Protein AF-A0A8S3E5R3-F1 (afdb_monomer_lite)

pLDDT: mean 92.69, std 5.49, range [64.12, 98.25]

Sequence (76 aa):
PKCDADRIHIANDFIKATEYRIPLLIDPVSKQNPFSEVYCPWPIRFYVIDHMKKLSYIAEPIEGSFPLELIRNALD

Radius of gyration: 14.59 Å; chains: 1; bounding box: 31×30×30 Å

Structure (mmCIF, N/CA/C/O backbone):
data_AF-A0A8S3E5R3-F1
#
_entry.id   AF-A0A8S3E5R3-F1
#
loop_
_atom_site.group_PDB
_atom_site.id
_atom_site.type_symbol
_atom_site.label_atom_id
_atom_site.label_alt_id
_atom_site.label_comp_id
_atom_site.label_asym_id
_atom_site.label_entity_id
_atom_site.label_seq_id
_atom_site.pdbx_PDB_ins_code
_atom_site.Cartn_x
_atom_site.Cartn_y
_atom_site.Cartn_z
_atom_site.occupancy
_atom_site.B_iso_or_equiv
_atom_site.auth_seq_id
_atom_site.auth_comp_id
_atom_site.auth_asym_id
_atom_site.auth_atom_id
_atom_site.pdbx_PDB_model_num
ATOM 1 N N . PRO A 1 1 ? 12.748 -6.948 -5.798 1.00 83.81 1 PRO A N 1
ATOM 2 C CA . PRO A 1 1 ? 12.763 -5.783 -6.718 1.00 83.81 1 PRO A CA 1
ATOM 3 C C . PRO A 1 1 ? 13.864 -4.785 -6.335 1.00 83.81 1 PRO A C 1
ATOM 5 O O . PRO A 1 1 ? 13.917 -4.360 -5.182 1.00 83.81 1 PRO A O 1
ATOM 8 N N . LYS A 1 2 ? 14.768 -4.476 -7.272 1.00 92.75 2 LYS A N 1
ATOM 9 C CA . LYS A 1 2 ? 15.992 -3.692 -7.020 1.00 92.75 2 LYS A CA 1
ATOM 10 C C . LYS A 1 2 ? 15.939 -2.268 -7.578 1.00 92.75 2 LYS A C 1
ATOM 12 O O . LYS A 1 2 ? 16.784 -1.460 -7.216 1.00 92.75 2 LYS A O 1
ATOM 17 N N . CYS A 1 3 ? 14.972 -1.956 -8.435 1.00 97.56 3 CYS A N 1
ATOM 18 C CA . CYS A 1 3 ? 14.776 -0.625 -9.007 1.00 97.56 3 CYS A CA 1
ATOM 19 C C . CYS A 1 3 ? 13.282 -0.287 -9.135 1.00 97.56 3 CYS A C 1
ATOM 21 O O . CYS A 1 3 ? 12.416 -1.133 -8.889 1.00 97.56 3 CYS A O 1
ATOM 23 N N . ASP A 1 4 ? 12.982 0.950 -9.535 1.00 98.00 4 ASP A N 1
ATOM 24 C CA . ASP A 1 4 ? 11.604 1.419 -9.724 1.00 98.00 4 ASP A CA 1
ATOM 25 C C . ASP A 1 4 ? 10.878 0.603 -10.800 1.00 98.00 4 ASP A C 1
ATOM 27 O O . ASP A 1 4 ? 9.741 0.191 -10.589 1.00 98.00 4 ASP A O 1
ATOM 31 N N . ALA A 1 5 ? 11.550 0.293 -11.915 1.00 98.06 5 ALA A N 1
ATOM 32 C CA . ALA A 1 5 ? 10.969 -0.479 -13.014 1.00 98.06 5 ALA A CA 1
ATOM 33 C C . ALA A 1 5 ? 10.501 -1.877 -12.570 1.00 98.06 5 ALA A C 1
ATOM 35 O O . ALA A 1 5 ? 9.384 -2.275 -12.903 1.00 98.06 5 ALA A O 1
ATOM 36 N N . ASP A 1 6 ? 11.292 -2.582 -11.751 1.00 98.06 6 ASP A N 1
ATOM 37 C CA . ASP A 1 6 ? 10.895 -3.877 -11.182 1.00 98.06 6 ASP A CA 1
ATOM 38 C C . ASP A 1 6 ? 9.621 -3.751 -10.335 1.00 98.06 6 ASP A C 1
AT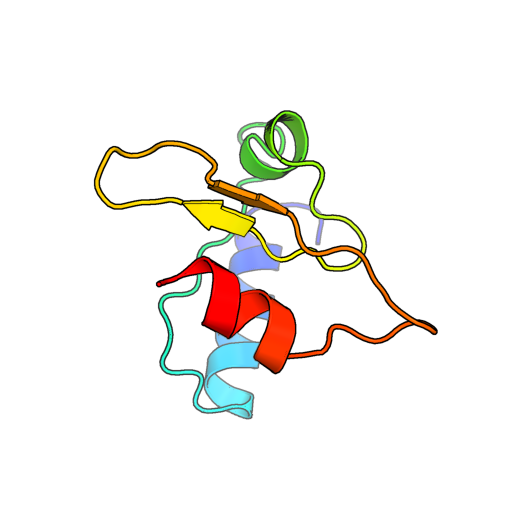OM 40 O O . ASP A 1 6 ? 8.730 -4.595 -10.405 1.00 98.06 6 ASP A O 1
ATOM 44 N N . ARG A 1 7 ? 9.533 -2.700 -9.504 1.00 97.50 7 ARG A N 1
ATOM 45 C CA . ARG A 1 7 ? 8.372 -2.472 -8.629 1.00 97.50 7 ARG A CA 1
ATOM 46 C C . ARG A 1 7 ? 7.124 -2.132 -9.437 1.00 97.50 7 ARG A C 1
ATOM 48 O O . ARG A 1 7 ? 6.060 -2.657 -9.128 1.00 97.50 7 ARG A O 1
ATOM 55 N N . ILE A 1 8 ? 7.262 -1.315 -10.485 1.00 97.94 8 ILE A N 1
ATOM 56 C CA . ILE A 1 8 ? 6.172 -0.991 -11.418 1.00 97.94 8 ILE A CA 1
ATOM 57 C C . ILE A 1 8 ? 5.666 -2.261 -12.101 1.00 97.94 8 ILE A C 1
ATOM 59 O O . ILE A 1 8 ? 4.459 -2.468 -12.189 1.00 97.94 8 ILE A O 1
ATOM 63 N N . HIS A 1 9 ? 6.572 -3.118 -12.574 1.00 98.12 9 HIS A N 1
ATOM 64 C CA . HIS A 1 9 ? 6.199 -4.364 -13.235 1.00 98.12 9 HIS A CA 1
ATOM 65 C C . HIS A 1 9 ? 5.379 -5.272 -12.307 1.00 98.12 9 HIS A C 1
ATOM 67 O O . HIS A 1 9 ? 4.262 -5.646 -12.654 1.00 98.12 9 HIS A O 1
ATOM 73 N N . ILE A 1 10 ? 5.867 -5.513 -11.085 1.00 97.25 10 ILE A N 1
ATOM 74 C CA . ILE A 1 10 ? 5.162 -6.319 -10.075 1.00 97.25 10 ILE A CA 1
ATOM 75 C C . ILE A 1 10 ? 3.799 -5.708 -9.715 1.00 97.25 10 ILE A C 1
ATOM 77 O O . ILE A 1 10 ? 2.808 -6.429 -9.621 1.00 97.25 10 ILE A O 1
ATOM 81 N N . ALA A 1 11 ? 3.727 -4.387 -9.525 1.00 97.06 11 ALA A N 1
ATOM 82 C CA . ALA A 1 11 ? 2.476 -3.698 -9.208 1.00 97.06 11 ALA A CA 1
ATOM 83 C C . ALA A 1 11 ? 1.440 -3.843 -10.336 1.00 97.06 11 ALA A C 1
ATOM 85 O O . ALA A 1 11 ? 0.264 -4.086 -10.073 1.00 97.06 11 ALA A O 1
ATOM 86 N N . ASN A 1 12 ? 1.877 -3.747 -11.594 1.00 97.31 12 ASN A N 1
ATOM 87 C CA . ASN A 1 12 ? 1.007 -3.944 -12.750 1.00 97.31 12 ASN A CA 1
ATOM 88 C C . ASN A 1 12 ? 0.493 -5.382 -12.850 1.00 97.31 12 ASN A C 1
ATOM 90 O O . ASN A 1 12 ? -0.685 -5.584 -13.147 1.00 97.31 12 ASN A O 1
ATOM 94 N N . ASP A 1 13 ? 1.348 -6.372 -12.601 1.00 98.06 13 ASP A N 1
ATOM 95 C CA . ASP A 1 13 ? 0.938 -7.777 -12.599 1.00 98.06 13 ASP A CA 1
ATOM 96 C C . ASP A 1 13 ? -0.076 -8.054 -11.484 1.00 98.06 13 ASP A C 1
ATOM 98 O O . ASP A 1 13 ? -1.095 -8.700 -11.725 1.00 98.06 13 ASP A O 1
ATOM 102 N N . PHE A 1 14 ? 0.137 -7.480 -10.295 1.00 97.12 14 PHE A N 1
ATOM 103 C CA . PHE A 1 14 ? -0.819 -7.543 -9.190 1.00 97.12 14 PHE A CA 1
ATOM 104 C C . PHE A 1 14 ? -2.181 -6.945 -9.569 1.00 97.12 14 PHE A C 1
ATOM 106 O 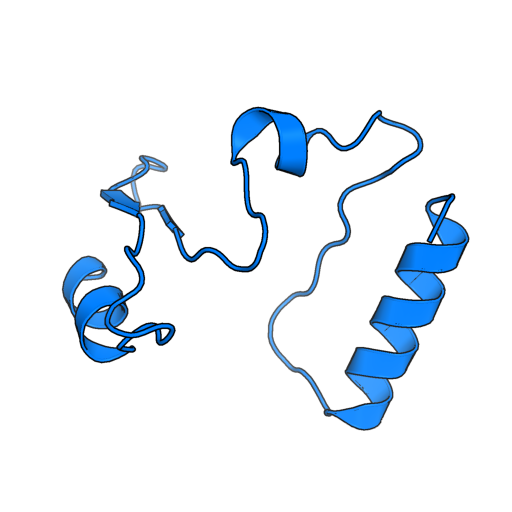O . PHE A 1 14 ? -3.205 -7.600 -9.376 1.00 97.12 14 PHE A O 1
ATOM 113 N N . ILE A 1 15 ? -2.210 -5.739 -10.151 1.00 97.44 15 ILE A N 1
ATOM 114 C CA . ILE A 1 15 ? -3.457 -5.082 -10.580 1.00 97.44 15 ILE A CA 1
ATOM 115 C C . ILE A 1 15 ? -4.211 -5.953 -11.592 1.00 97.44 15 ILE A C 1
ATOM 117 O O . ILE A 1 15 ? -5.414 -6.157 -11.443 1.00 97.44 15 ILE A O 1
ATOM 121 N N . LYS A 1 16 ? -3.515 -6.503 -12.594 1.00 97.38 16 LYS A N 1
ATOM 122 C CA . LYS A 1 16 ? -4.127 -7.371 -13.615 1.00 97.38 16 LYS A CA 1
ATOM 123 C C . LYS A 1 16 ? -4.681 -8.665 -13.025 1.00 97.38 16 LYS A C 1
ATOM 125 O O . LYS A 1 16 ? -5.740 -9.111 -13.446 1.00 97.38 16 LYS A O 1
ATOM 130 N N . ALA A 1 17 ? -3.965 -9.268 -12.077 1.00 98.25 17 ALA A N 1
ATOM 131 C CA . ALA A 1 17 ? -4.348 -10.543 -11.480 1.00 98.25 17 ALA A CA 1
ATOM 132 C C . ALA A 1 17 ? -5.509 -10.429 -10.480 1.00 98.25 17 ALA A C 1
ATOM 134 O O . ALA A 1 17 ? -6.194 -11.418 -10.234 1.00 98.25 17 ALA A O 1
ATOM 135 N N . THR A 1 18 ? -5.710 -9.255 -9.878 1.00 97.50 18 THR A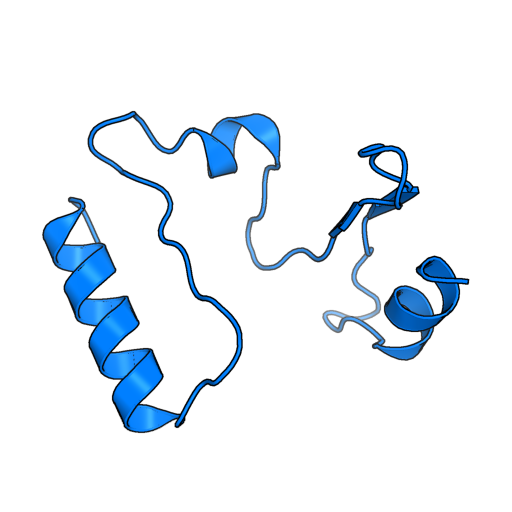 N 1
ATOM 136 C CA . THR A 1 18 ? -6.644 -9.074 -8.751 1.00 97.50 18 THR A CA 1
ATOM 137 C C . THR A 1 18 ? -7.781 -8.098 -9.030 1.00 97.50 18 THR A C 1
ATOM 139 O O . THR A 1 18 ? -8.663 -7.947 -8.190 1.00 97.50 18 THR A O 1
ATOM 142 N N . GLU A 1 19 ? -7.752 -7.408 -10.174 1.00 96.00 19 GLU A N 1
ATOM 143 C CA . GLU A 1 19 ? -8.661 -6.300 -10.486 1.00 96.00 19 GLU A CA 1
ATOM 144 C C . GLU A 1 19 ? -8.674 -5.216 -9.391 1.00 96.00 19 GLU A C 1
ATOM 146 O O . GLU A 1 19 ? -9.708 -4.608 -9.105 1.00 96.00 19 GLU A O 1
ATOM 151 N N . TYR A 1 20 ? -7.522 -4.982 -8.748 1.00 95.75 20 TYR A N 1
ATOM 152 C CA . TYR A 1 20 ? -7.403 -4.063 -7.618 1.00 95.75 20 TYR A CA 1
ATOM 153 C C . TYR A 1 20 ? -7.848 -2.643 -7.991 1.00 95.75 20 TYR A C 1
ATOM 155 O O . TYR A 1 20 ? -7.337 -2.047 -8.938 1.00 95.75 20 TYR A O 1
ATOM 163 N N . ARG A 1 21 ? -8.803 -2.090 -7.232 1.00 94.81 21 ARG A N 1
ATOM 164 C CA . ARG A 1 21 ? -9.457 -0.801 -7.551 1.00 94.81 21 ARG A CA 1
ATOM 165 C C . ARG A 1 21 ? -9.008 0.371 -6.687 1.00 94.81 21 ARG A C 1
ATOM 167 O O . ARG A 1 21 ? -9.345 1.513 -6.988 1.00 94.81 21 ARG A O 1
ATOM 174 N N . ILE A 1 22 ? -8.293 0.103 -5.600 1.00 94.06 22 ILE A N 1
ATOM 175 C CA . ILE A 1 22 ? -7.793 1.150 -4.707 1.00 94.06 22 ILE A CA 1
ATOM 176 C C . ILE A 1 22 ? -6.505 1.720 -5.320 1.00 94.06 22 ILE A C 1
ATOM 178 O O . ILE A 1 22 ? -5.695 0.936 -5.822 1.00 94.06 22 ILE A O 1
ATOM 182 N N . PRO A 1 23 ? -6.283 3.050 -5.289 1.00 95.81 23 PRO A N 1
ATOM 183 C CA . PRO A 1 23 ? -5.032 3.639 -5.751 1.00 95.81 23 PRO A CA 1
ATOM 184 C C . PRO A 1 23 ? -3.815 2.935 -5.142 1.00 95.81 23 PRO A C 1
ATOM 186 O O . PRO A 1 23 ? -3.669 2.863 -3.922 1.00 95.81 23 PRO A O 1
ATOM 189 N N . LEU A 1 24 ? -2.950 2.411 -6.009 1.00 95.88 24 LEU A N 1
ATOM 190 C CA . LEU A 1 24 ? -1.725 1.719 -5.632 1.00 95.88 24 LEU A CA 1
ATOM 191 C C . LEU A 1 24 ? -0.531 2.602 -5.985 1.00 95.88 24 LEU A C 1
ATOM 193 O O . LEU A 1 24 ? -0.361 3.004 -7.135 1.00 95.88 24 LEU A O 1
ATOM 197 N N . LEU A 1 25 ? 0.301 2.886 -4.989 1.00 95.94 25 LEU A N 1
ATOM 198 C CA . LEU A 1 25 ? 1.550 3.619 -5.152 1.00 95.94 25 LEU A CA 1
ATOM 199 C C . LEU A 1 25 ? 2.719 2.693 -4.828 1.00 95.94 25 LEU A C 1
ATOM 201 O O . LEU A 1 25 ? 2.606 1.804 -3.984 1.00 95.94 25 LEU A O 1
ATOM 205 N N . ILE A 1 26 ? 3.850 2.923 -5.488 1.0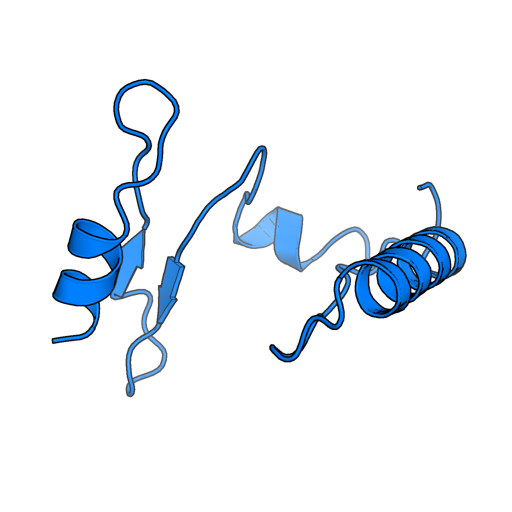0 96.19 26 ILE A N 1
ATOM 206 C CA . ILE A 1 26 ? 5.106 2.245 -5.177 1.00 96.19 26 ILE A CA 1
ATOM 207 C C . ILE A 1 26 ? 6.048 3.208 -4.464 1.00 96.19 26 ILE A C 1
ATOM 209 O O . ILE A 1 26 ? 6.167 4.374 -4.839 1.00 96.19 26 ILE A O 1
ATOM 213 N N . ASP A 1 27 ? 6.745 2.707 -3.452 1.00 96.75 27 ASP A N 1
ATOM 214 C CA . ASP A 1 27 ? 7.841 3.441 -2.832 1.00 96.75 27 ASP A CA 1
ATOM 215 C C . ASP A 1 27 ? 9.030 3.462 -3.820 1.00 96.75 27 ASP A C 1
ATOM 217 O O . ASP A 1 27 ? 9.430 2.392 -4.291 1.00 96.75 27 ASP A O 1
ATOM 221 N N . PRO A 1 28 ? 9.572 4.621 -4.229 1.00 97.12 28 PRO A N 1
ATOM 222 C CA . PRO A 1 28 ? 10.656 4.668 -5.211 1.00 97.12 28 PRO A CA 1
ATOM 223 C C . PRO A 1 28 ? 12.004 4.257 -4.600 1.00 97.12 28 PRO A C 1
ATOM 225 O O . PRO A 1 28 ? 12.493 4.866 -3.647 1.00 97.12 28 PRO A O 1
ATOM 228 N N . VAL A 1 29 ? 12.659 3.266 -5.210 1.00 97.19 29 VAL A N 1
ATOM 229 C CA . VAL A 1 29 ? 14.037 2.863 -4.887 1.00 97.19 29 VAL A CA 1
ATOM 230 C C . VAL A 1 29 ? 15.022 3.959 -5.272 1.00 97.19 29 VAL A C 1
ATOM 232 O O . VAL A 1 29 ? 15.961 4.223 -4.525 1.00 97.19 29 VAL A O 1
ATOM 235 N N . SER A 1 30 ? 14.798 4.632 -6.406 1.00 97.62 30 SER A N 1
ATOM 236 C CA . SER A 1 30 ? 15.657 5.727 -6.889 1.00 97.62 30 SER A CA 1
ATOM 237 C C . SER A 1 30 ? 15.796 6.886 -5.894 1.00 97.62 30 SER A C 1
ATOM 239 O O . SER A 1 30 ? 16.782 7.619 -5.934 1.00 97.62 30 SER A O 1
ATOM 241 N N . LYS A 1 31 ? 14.833 7.029 -4.974 1.00 97.25 31 LYS A N 1
ATOM 242 C CA . LYS A 1 31 ? 14.825 8.026 -3.894 1.00 97.25 31 LYS A CA 1
ATOM 243 C C . LYS A 1 31 ? 15.076 7.418 -2.511 1.00 97.25 31 LYS A C 1
ATOM 245 O O . LYS A 1 31 ? 14.766 8.058 -1.518 1.00 97.25 31 LYS A O 1
ATOM 250 N N . GLN A 1 32 ? 15.629 6.207 -2.452 1.00 96.19 32 GLN A N 1
ATOM 251 C CA . GLN A 1 32 ? 15.988 5.507 -1.214 1.00 96.19 32 GLN A CA 1
ATOM 252 C C . GLN A 1 32 ? 14.800 5.110 -0.319 1.00 96.19 32 GLN A C 1
ATOM 254 O O . GLN A 1 32 ? 14.962 4.972 0.885 1.00 96.19 32 GLN A O 1
ATOM 259 N N . ASN A 1 33 ? 13.642 4.785 -0.904 1.00 95.50 33 ASN A N 1
ATOM 260 C CA . ASN A 1 33 ? 12.463 4.282 -0.179 1.00 95.50 33 ASN A CA 1
ATOM 261 C C . ASN A 1 33 ? 11.910 5.264 0.883 1.00 95.50 33 ASN A C 1
ATOM 263 O O . ASN A 1 33 ? 11.792 4.899 2.058 1.00 95.50 33 ASN A O 1
ATOM 267 N N . PRO A 1 34 ? 11.569 6.509 0.499 1.00 97.19 34 PRO A N 1
ATOM 268 C CA . PRO A 1 34 ? 11.163 7.547 1.447 1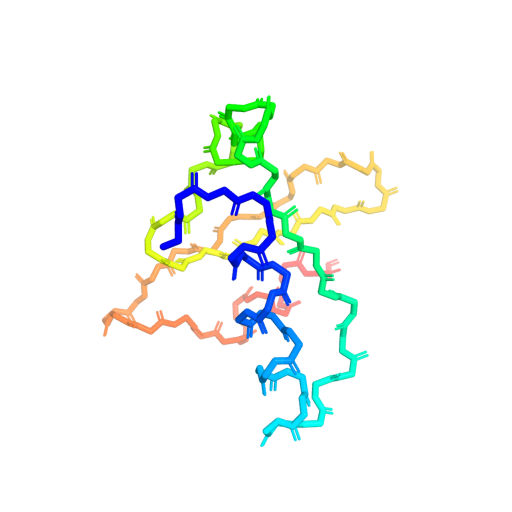.00 97.19 34 PRO A CA 1
ATOM 269 C C . PRO A 1 34 ? 9.926 7.177 2.278 1.00 97.19 34 PRO A C 1
ATOM 271 O O . PRO A 1 34 ? 9.804 7.608 3.422 1.00 97.19 34 PRO A O 1
ATOM 274 N N . PHE A 1 35 ? 8.994 6.384 1.737 1.00 95.44 35 PHE A N 1
ATOM 275 C CA . PHE A 1 35 ? 7.838 5.943 2.522 1.00 95.44 35 PHE A CA 1
ATOM 276 C C . PHE A 1 35 ? 8.258 4.939 3.599 1.00 95.44 35 PHE A C 1
ATOM 278 O O . PHE A 1 35 ? 7.834 5.051 4.749 1.00 95.44 35 PHE A O 1
ATOM 285 N N . SER A 1 36 ? 9.123 3.987 3.240 1.00 94.94 36 SER A N 1
ATOM 286 C CA . SER A 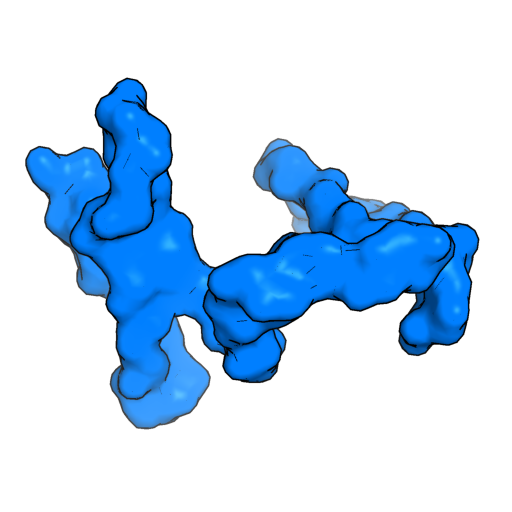1 36 ? 9.639 2.985 4.173 1.00 94.94 36 SER A CA 1
ATOM 287 C C . SER A 1 36 ? 10.422 3.611 5.324 1.00 94.94 36 SER A C 1
ATOM 289 O O . SER A 1 36 ? 10.262 3.170 6.459 1.00 94.94 36 SER A O 1
ATOM 291 N N . GLU A 1 37 ? 11.220 4.642 5.040 1.00 96.12 37 GLU A N 1
ATOM 292 C CA . GLU A 1 37 ? 12.001 5.381 6.039 1.00 96.12 37 GLU A CA 1
ATOM 293 C C . GLU A 1 37 ? 11.112 6.066 7.086 1.00 96.12 37 GLU A C 1
ATOM 295 O O . GLU A 1 37 ? 11.401 6.008 8.277 1.00 96.12 37 GLU A O 1
ATOM 300 N N . VAL A 1 38 ? 10.009 6.686 6.654 1.00 94.50 38 VAL A N 1
ATOM 301 C CA . VAL A 1 38 ? 9.140 7.466 7.548 1.00 94.50 38 VAL A CA 1
ATOM 302 C C . VAL A 1 38 ? 8.127 6.590 8.284 1.00 94.50 38 VAL A C 1
ATOM 304 O O . VAL A 1 38 ? 7.862 6.814 9.463 1.00 94.50 38 VAL A O 1
ATOM 307 N N . TYR A 1 39 ? 7.530 5.611 7.601 1.00 93.75 39 TYR A N 1
ATOM 308 C CA . TYR A 1 39 ? 6.394 4.866 8.145 1.00 93.75 39 TYR A CA 1
ATOM 309 C C . TYR A 1 39 ? 6.781 3.507 8.738 1.00 93.75 39 TYR A C 1
ATOM 311 O O . TYR A 1 39 ? 6.061 3.017 9.605 1.00 93.75 39 TYR A O 1
ATOM 319 N N . CYS A 1 40 ? 7.902 2.895 8.343 1.00 93.19 40 CYS A N 1
ATOM 320 C CA . CYS A 1 40 ? 8.279 1.533 8.752 1.00 93.19 40 CYS A CA 1
ATOM 321 C C . CYS A 1 40 ? 7.145 0.502 8.506 1.00 93.19 40 CYS A C 1
ATOM 323 O O . CYS A 1 40 ? 6.612 -0.067 9.465 1.00 93.19 40 CYS A O 1
ATOM 325 N N . PRO A 1 41 ? 6.739 0.268 7.240 1.00 91.25 41 PRO A N 1
ATOM 326 C CA . PRO A 1 41 ? 5.531 -0.494 6.897 1.00 91.25 41 PRO A CA 1
ATOM 327 C C . PRO A 1 41 ? 5.696 -2.023 6.921 1.00 91.25 41 PRO A C 1
ATOM 329 O O . PRO A 1 41 ? 4.729 -2.748 6.698 1.00 91.25 41 PRO A O 1
ATOM 332 N N . TRP A 1 42 ? 6.911 -2.532 7.134 1.00 86.62 42 TRP A N 1
ATOM 333 C CA . TRP A 1 42 ? 7.188 -3.969 7.096 1.00 86.62 42 TRP A CA 1
ATOM 334 C C . TRP A 1 42 ? 6.646 -4.687 8.353 1.00 86.62 42 TRP A C 1
ATOM 336 O O . TRP A 1 42 ? 6.815 -4.152 9.450 1.00 86.62 42 TRP A O 1
ATOM 346 N N . PRO A 1 43 ? 6.071 -5.907 8.244 1.00 86.00 43 PRO A N 1
ATOM 347 C CA . PRO A 1 43 ? 5.844 -6.684 7.017 1.00 86.00 43 PRO A CA 1
ATOM 348 C C . PRO A 1 43 ? 4.592 -6.243 6.245 1.00 86.00 43 PRO A C 1
ATOM 350 O O . PRO A 1 43 ? 4.617 -6.203 5.019 1.00 86.00 43 PRO A O 1
ATOM 353 N N . ILE A 1 44 ? 3.529 -5.883 6.962 1.00 89.94 44 ILE A N 1
ATOM 354 C CA . ILE A 1 44 ? 2.321 -5.201 6.490 1.00 89.94 44 ILE A CA 1
ATOM 355 C C . ILE A 1 44 ? 1.881 -4.314 7.653 1.00 89.94 44 ILE A C 1
ATOM 357 O O . ILE A 1 44 ? 1.916 -4.759 8.802 1.00 89.94 44 ILE A O 1
ATOM 361 N N . ARG A 1 45 ? 1.457 -3.081 7.373 1.00 91.19 45 ARG A N 1
ATOM 362 C CA . ARG A 1 45 ? 0.957 -2.168 8.402 1.00 91.19 45 ARG A CA 1
ATOM 363 C C . ARG A 1 45 ? -0.162 -1.293 7.860 1.00 91.19 45 ARG A C 1
ATOM 365 O O . ARG A 1 45 ? -0.115 -0.865 6.707 1.00 91.19 45 ARG A O 1
ATOM 372 N N . PHE A 1 46 ? -1.148 -1.019 8.707 1.00 92.81 46 PHE A N 1
ATOM 373 C CA . PHE A 1 46 ? -2.243 -0.102 8.411 1.00 92.81 46 PHE A CA 1
ATOM 374 C C . PHE A 1 46 ? -2.107 1.149 9.273 1.00 92.81 46 PHE A C 1
ATOM 376 O O . PHE A 1 46 ? -1.830 1.063 10.470 1.00 92.81 46 PHE A O 1
ATOM 383 N N . TYR A 1 47 ? -2.325 2.301 8.653 1.00 93.31 47 TYR A N 1
ATOM 384 C CA . TYR A 1 47 ? -2.325 3.606 9.301 1.00 93.31 47 TYR A CA 1
ATOM 385 C C . TYR A 1 47 ? -3.627 4.304 8.938 1.00 93.31 47 TYR A C 1
ATOM 387 O O . TYR A 1 47 ? -4.081 4.198 7.796 1.00 93.31 47 TYR A O 1
ATOM 395 N N . VAL A 1 48 ? -4.192 5.045 9.883 1.00 93.44 48 VAL A N 1
ATOM 396 C CA . VAL A 1 48 ? -5.295 5.966 9.616 1.00 93.44 48 VAL A CA 1
ATOM 397 C C . VAL A 1 48 ? -4.766 7.384 9.751 1.00 93.44 48 VAL A C 1
ATOM 399 O O . VAL A 1 48 ? -4.138 7.743 10.750 1.00 93.44 48 VAL A O 1
ATOM 402 N N . ILE A 1 49 ? -4.996 8.171 8.705 1.00 92.25 49 ILE A N 1
ATOM 403 C CA . ILE A 1 49 ? -4.717 9.601 8.677 1.00 92.25 49 ILE A CA 1
ATOM 404 C C . ILE A 1 49 ? -6.070 10.305 8.654 1.00 92.25 49 ILE A C 1
ATOM 406 O O . ILE A 1 49 ? -6.885 10.039 7.770 1.00 92.25 49 ILE A O 1
ATOM 410 N N . ASP A 1 50 ? -6.311 11.178 9.625 1.00 89.88 50 ASP A N 1
ATOM 411 C CA . ASP A 1 50 ? -7.582 11.883 9.761 1.00 89.88 50 ASP A CA 1
ATOM 412 C C . ASP A 1 50 ? -7.744 13.034 8.746 1.00 89.88 50 ASP A C 1
ATOM 414 O O . ASP A 1 50 ? -6.848 13.381 7.968 1.00 89.88 50 ASP A O 1
ATOM 418 N N . HIS A 1 51 ? -8.912 13.676 8.776 1.00 90.94 51 HIS A N 1
ATOM 419 C CA . HIS A 1 51 ? -9.232 14.826 7.927 1.00 90.94 51 HIS A CA 1
ATOM 420 C C . HIS A 1 51 ? -8.337 16.055 8.188 1.00 90.94 51 HIS A C 1
ATOM 422 O O . HIS A 1 51 ? -8.229 16.933 7.330 1.00 90.94 51 HIS A O 1
ATOM 428 N N . MET A 1 52 ? -7.664 16.119 9.341 1.00 93.62 52 MET A N 1
ATOM 429 C CA . MET A 1 52 ? -6.677 17.146 9.683 1.00 93.62 52 MET A CA 1
ATOM 430 C C . MET A 1 52 ? -5.256 16.776 9.232 1.00 93.62 52 MET A C 1
ATOM 432 O O . MET A 1 52 ? -4.315 17.521 9.517 1.00 93.62 52 MET A O 1
ATOM 436 N N . LYS A 1 53 ? -5.090 15.661 8.504 1.00 91.56 53 LYS A N 1
ATOM 437 C CA . LYS A 1 53 ? -3.806 15.101 8.056 1.00 91.56 53 LYS A CA 1
ATOM 438 C C . LYS A 1 53 ? -2.896 14.671 9.209 1.00 91.56 53 LYS A C 1
ATOM 440 O O . LYS A 1 53 ? -1.672 14.700 9.067 1.00 91.56 53 LYS A O 1
ATOM 445 N N . LYS A 1 54 ? -3.469 14.281 10.347 1.00 91.62 54 LYS A N 1
ATOM 446 C CA . LYS A 1 54 ? -2.721 13.717 11.473 1.00 91.62 54 LYS A CA 1
ATOM 447 C C . LYS A 1 54 ? -2.832 12.203 11.475 1.00 91.62 54 LYS A C 1
ATOM 449 O O . LYS A 1 54 ? -3.861 11.645 11.109 1.00 91.62 54 LYS A O 1
ATOM 454 N N . LEU A 1 55 ? -1.761 11.546 11.910 1.00 91.12 55 LEU A N 1
ATOM 455 C CA . LEU A 1 55 ? -1.778 10.116 12.183 1.00 91.12 55 LEU A CA 1
ATOM 456 C C . LEU A 1 55 ? -2.666 9.869 13.410 1.00 91.12 55 LEU A C 1
ATOM 458 O O . LEU A 1 55 ? -2.264 10.196 14.526 1.00 91.12 55 LEU A O 1
ATOM 462 N N . SER A 1 56 ? -3.870 9.345 13.193 1.00 91.69 56 SER A N 1
ATOM 463 C CA . SER A 1 56 ? -4.848 9.090 14.257 1.00 91.69 56 SER A CA 1
ATOM 464 C C . SER A 1 56 ? -4.740 7.673 14.812 1.00 91.69 56 SER A C 1
ATOM 466 O O . SER A 1 56 ? -5.036 7.451 15.984 1.00 91.69 56 SER A O 1
ATOM 468 N N . TYR A 1 57 ? -4.286 6.717 13.996 1.00 93.25 57 TYR A N 1
ATOM 469 C CA . TYR A 1 57 ? -4.188 5.319 14.402 1.00 93.25 57 TYR A CA 1
ATOM 470 C C . TYR A 1 57 ? -3.110 4.549 13.636 1.00 93.25 57 TYR A C 1
ATOM 472 O O . TYR A 1 57 ? -2.895 4.764 12.440 1.00 93.25 57 TYR A O 1
ATOM 480 N N . ILE A 1 58 ? -2.462 3.616 14.335 1.00 93.19 58 ILE A N 1
ATOM 481 C CA . ILE A 1 58 ? -1.566 2.602 13.776 1.00 93.19 58 ILE A CA 1
ATOM 482 C C . ILE A 1 58 ? -2.124 1.250 14.211 1.00 93.19 58 ILE A C 1
ATOM 484 O O . ILE A 1 58 ? -2.297 1.011 15.405 1.00 93.19 58 ILE A O 1
ATOM 488 N N . ALA A 1 59 ? -2.424 0.378 13.251 1.00 92.81 59 ALA A N 1
ATOM 489 C CA . ALA A 1 59 ? -2.943 -0.943 13.565 1.00 92.81 59 ALA A CA 1
ATOM 490 C C . ALA A 1 59 ? -1.838 -1.840 14.129 1.00 92.81 59 ALA A C 1
ATOM 492 O O . ALA A 1 59 ? -0.771 -1.977 13.523 1.00 92.81 59 ALA A O 1
ATOM 493 N N . GLU A 1 60 ? -2.135 -2.492 15.248 1.00 90.62 60 GLU A N 1
ATOM 494 C CA . GLU A 1 60 ? -1.289 -3.527 15.836 1.00 90.62 60 GLU A CA 1
ATOM 495 C C . GLU A 1 60 ? -1.816 -4.914 15.436 1.00 90.62 60 GLU A C 1
ATOM 497 O O . GLU A 1 60 ? -3.033 -5.134 15.438 1.00 90.62 60 GLU A O 1
ATOM 502 N N . PRO A 1 61 ? -0.935 -5.858 15.066 1.00 89.88 61 PRO A N 1
ATOM 503 C CA . PRO A 1 61 ? -1.353 -7.205 14.719 1.00 89.88 61 PRO A CA 1
ATOM 504 C C . PRO A 1 61 ? -1.831 -7.969 15.961 1.00 89.88 61 PRO A C 1
ATOM 506 O O . PRO A 1 61 ? -1.188 -7.945 17.010 1.00 89.88 61 PRO A O 1
ATOM 509 N N . ILE A 1 62 ? -2.920 -8.723 15.817 1.00 89.38 62 ILE A N 1
ATOM 510 C CA . ILE A 1 62 ? -3.445 -9.640 16.835 1.00 89.38 62 ILE A CA 1
ATOM 511 C C . ILE A 1 62 ? -3.359 -11.053 16.268 1.00 89.38 62 ILE A C 1
ATOM 513 O O . ILE A 1 62 ? -3.972 -11.353 15.243 1.00 89.38 62 ILE A O 1
ATOM 517 N N . GLU A 1 63 ? -2.544 -11.902 16.899 1.00 88.50 63 GLU A N 1
ATOM 518 C CA . GLU A 1 63 ? -2.314 -13.295 16.472 1.00 88.50 63 GLU A CA 1
ATOM 519 C C . GLU A 1 63 ? -1.888 -13.421 14.992 1.00 88.50 63 GLU A C 1
ATOM 521 O O . GLU A 1 63 ? -2.244 -14.363 14.290 1.00 88.50 63 GLU A O 1
ATOM 526 N N . GLY A 1 64 ? -1.124 -12.444 14.488 1.00 83.75 64 GLY A N 1
ATOM 527 C CA . GLY A 1 64 ? -0.672 -12.411 13.090 1.00 83.75 64 GLY A CA 1
ATOM 528 C C . GLY A 1 64 ? -1.727 -11.932 12.085 1.00 83.75 64 GLY A C 1
ATOM 529 O O . GLY A 1 64 ? -1.492 -11.991 10.880 1.00 83.75 64 GLY A O 1
ATOM 530 N N . SER A 1 65 ? -2.866 -11.431 12.563 1.00 88.06 65 SER A N 1
ATOM 531 C CA . SER A 1 65 ? -3.937 -10.852 11.751 1.00 88.06 65 SER A CA 1
ATOM 532 C C . SER A 1 65 ? -4.153 -9.369 12.069 1.00 88.06 65 SER A C 1
ATOM 534 O O . SER A 1 65 ? -3.710 -8.871 13.102 1.00 88.06 65 SER A O 1
ATOM 536 N N . PHE A 1 66 ? -4.853 -8.657 11.184 1.00 89.25 66 PHE A N 1
ATOM 537 C CA . PHE A 1 66 ? -5.298 -7.282 11.416 1.00 89.25 66 PHE A CA 1
ATOM 538 C C . PHE A 1 66 ? -6.828 -7.241 11.373 1.00 89.25 66 PHE A C 1
ATOM 540 O O . PHE A 1 66 ? -7.401 -7.228 10.279 1.00 89.25 66 PHE A O 1
ATOM 547 N N . PRO A 1 67 ? -7.511 -7.248 12.531 1.00 89.62 67 PRO A N 1
ATOM 548 C CA . PRO A 1 67 ? -8.966 -7.182 12.565 1.00 89.62 67 PRO A CA 1
ATOM 549 C C . PRO A 1 67 ? -9.455 -5.863 11.958 1.00 89.62 67 PRO A C 1
ATOM 551 O O . PRO A 1 67 ? -9.240 -4.786 12.515 1.00 89.62 67 PRO A O 1
ATOM 554 N N . LEU A 1 68 ? -10.132 -5.944 10.810 1.00 85.94 68 LEU A N 1
ATOM 555 C CA . LEU A 1 68 ? -10.588 -4.762 10.068 1.00 85.94 68 LEU A CA 1
ATOM 556 C C . LEU A 1 68 ? -11.568 -3.898 10.871 1.00 85.94 68 LEU A C 1
ATOM 558 O O . LEU A 1 68 ? -11.657 -2.697 10.636 1.00 85.94 68 LEU A O 1
ATOM 562 N N . GLU A 1 69 ? -12.272 -4.487 11.839 1.00 89.50 69 GLU A N 1
ATOM 563 C CA . GLU A 1 69 ? -13.163 -3.765 12.749 1.00 89.50 69 GLU A CA 1
ATOM 564 C C . GLU A 1 69 ? -12.416 -2.712 13.575 1.00 89.50 69 GLU A C 1
ATOM 566 O O . GLU A 1 69 ? -12.917 -1.603 13.733 1.00 89.50 69 GLU A O 1
ATOM 571 N N . LEU A 1 70 ? -11.195 -3.013 14.030 1.00 89.38 70 LEU A N 1
ATOM 572 C CA . LEU A 1 70 ? -10.382 -2.069 14.802 1.00 89.38 70 LEU A CA 1
ATOM 573 C C . LEU A 1 70 ? -9.923 -0.890 13.940 1.00 89.38 70 LEU A C 1
ATOM 575 O O . LEU A 1 70 ? -9.932 0.248 14.396 1.00 89.38 70 LEU A O 1
ATOM 579 N N . ILE A 1 71 ? -9.581 -1.160 12.678 1.00 88.62 71 ILE A N 1
ATOM 580 C CA . ILE A 1 71 ? -9.202 -0.124 11.711 1.00 88.62 71 ILE A CA 1
ATOM 581 C C . ILE A 1 71 ? -10.412 0.750 11.376 1.00 88.62 71 ILE A C 1
ATOM 583 O O . ILE A 1 71 ? -10.294 1.971 11.340 1.00 88.62 71 ILE A O 1
ATOM 587 N N . ARG A 1 72 ? -11.583 0.139 11.153 1.00 87.31 72 ARG A N 1
ATOM 588 C CA . ARG A 1 72 ? -12.819 0.865 10.845 1.00 87.31 72 ARG A CA 1
ATOM 589 C C . ARG A 1 72 ? -13.222 1.795 11.985 1.00 87.31 72 ARG A C 1
ATOM 591 O O . ARG A 1 72 ? -13.518 2.949 11.722 1.00 87.31 72 ARG A O 1
ATOM 598 N N . ASN A 1 73 ? -13.191 1.314 13.226 1.00 87.31 73 ASN A N 1
ATOM 599 C CA . ASN A 1 73 ? -13.581 2.109 14.392 1.00 87.31 73 ASN A CA 1
ATOM 600 C C . ASN A 1 73 ? -12.629 3.291 14.659 1.00 87.31 73 ASN A C 1
ATOM 602 O O . ASN A 1 73 ? -12.978 4.184 15.416 1.00 87.31 73 ASN A O 1
ATOM 606 N N . ALA A 1 74 ? -11.432 3.298 14.064 1.00 84.25 74 ALA A N 1
ATOM 607 C CA . ALA A 1 74 ? -10.500 4.421 14.136 1.00 84.25 74 ALA A CA 1
ATOM 608 C C . ALA A 1 74 ? -10.775 5.523 13.090 1.00 84.25 74 ALA A C 1
ATOM 610 O O . ALA A 1 74 ? -10.059 6.526 13.059 1.00 84.25 74 ALA A O 1
ATOM 611 N N . LEU A 1 75 ? -11.756 5.315 12.201 1.00 76.25 75 LEU A N 1
ATOM 612 C CA . LEU A 1 75 ? -12.221 6.308 11.226 1.00 76.25 75 LEU A CA 1
ATOM 613 C C . LEU A 1 75 ? -13.344 7.202 11.778 1.00 76.25 75 LEU A C 1
ATOM 615 O O . LEU A 1 75 ? -13.574 8.265 11.199 1.00 76.25 75 LEU A O 1
ATOM 619 N N . ASP A 1 76 ? -14.022 6.755 12.842 1.00 64.12 76 ASP A N 1
ATOM 620 C CA . ASP A 1 76 ? -15.116 7.449 13.538 1.00 64.12 76 ASP A CA 1
ATOM 621 C C . ASP A 1 76 ? -14.584 8.392 14.635 1.00 64.12 76 ASP A C 1
ATOM 623 O O . ASP A 1 76 ? -15.175 9.485 14.810 1.00 64.12 76 ASP A O 1
#

Secondary structure (DSSP, 8-state):
--SHHHHHHHHHHHHHHHT--S------GGGT-HHHHHH---S---EEE-TTS-EEEEPPPBTTB--HHHHHHT--

Foldseek 3Di:
DQFPVVQVVVVVVVCVVPVDDDDDDDQGVVVVRVVCVPPVQPPHWDWDQAPVRDTQDTFDDDPNHTPVVVVVVSHD

Organism: NCBI:txid392030